Protein AF-A0A8S3K158-F1 (afdb_monomer)

Radius of gyration: 28.12 Å; Cα contacts (8 Å, |Δi|>4): 79; chains: 1; bounding box: 60×34×80 Å

Solvent-accessible surface area (backbone atoms only — not comparable to full-atom values): 10413 Å² total; per-residue (Å²): 132,74,81,77,61,77,67,75,80,90,80,80,52,90,87,82,49,66,67,68,60,56,52,56,50,55,73,70,47,77,77,75,89,56,55,74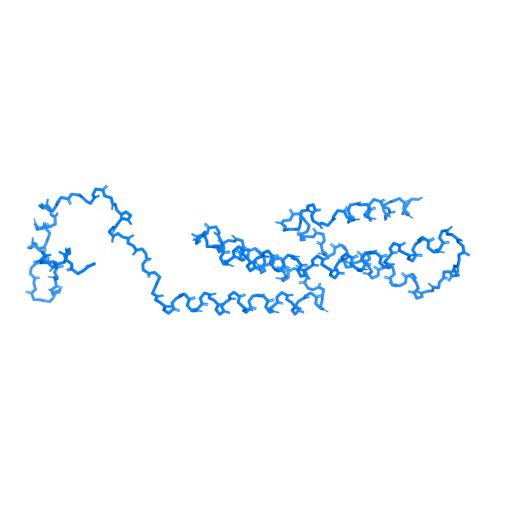,81,73,60,62,84,75,72,48,75,68,52,56,53,54,50,51,54,49,52,53,49,49,52,51,49,39,64,55,25,61,80,66,69,37,42,68,61,36,44,54,52,52,52,50,46,54,52,50,27,70,74,68,68,40,68,67,50,48,47,56,48,52,53,49,50,54,64,54,46,54,60,54,51,52,55,48,54,51,50,51,50,55,53,50,41,42,76,71,68,75,48,84,92,42,75,63,57,54,49,54,48,52,51,54,51,53,52,50,61,54,44,47,72,38,34,82,78,73,48,54,72,80,51,66,64,52,63,57,48,54,52,51,54,61,65,72,75,113

Sequence (174 aa):
MIDKTRDKTLTLDPLEDDPRVILRALDKAGAIKNPKEVFIYSVADGSNNTLKDQLEKDKTNIKSAIKRFDYLFIKYKLDQLKRLNQIFRDENIKRVYDDCIEYICEPLSKEYDGAVSIINNFSESKIILTDENIRNYKTCIDHAKLAEQLRETHLGEKVVHWTKFIQQLNNVSN

Organism: NCBI:txid392030

Secondary structure (DSSP, 8-state):
--TT--S------TTTS-HHHHHHHHHTSPP-S-HHHH------HHHHHHHHHHHHHHHHHHHHHHTTT-HHHHHHHHHHHHHHHHHH--HHHHHHHHHHHHHHHHHHHHHHHHHHHHHHHHHTT-S---HHHHHHHHHHHHHHHHHHHHIIIIIGGGGHHHHHHHHHHHHH--

Mean predicted aligned error: 14.29 Å

Structure (mmCIF, N/CA/C/O backbone):
data_AF-A0A8S3K158-F1
#
_entry.id   AF-A0A8S3K158-F1
#
loop_
_atom_site.group_PDB
_atom_site.id
_atom_site.type_symbol
_atom_site.label_atom_id
_atom_site.label_alt_id
_atom_site.label_comp_id
_atom_site.label_asym_id
_atom_site.label_entity_id
_atom_site.label_seq_id
_atom_site.pdbx_PDB_ins_code
_atom_site.Cartn_x
_atom_site.Cartn_y
_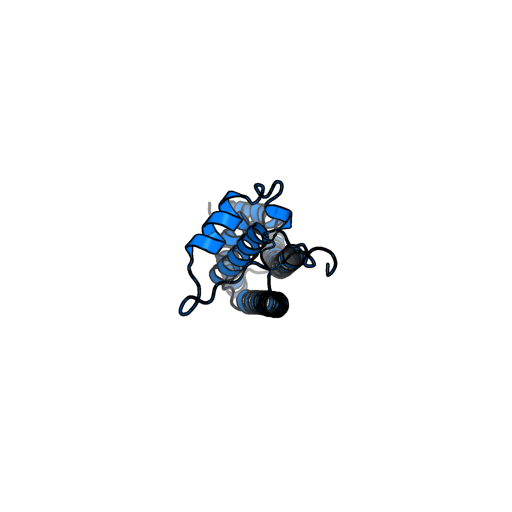atom_site.Cartn_z
_atom_site.occupancy
_atom_site.B_iso_or_equiv
_atom_site.auth_seq_id
_atom_site.auth_comp_id
_atom_site.auth_asym_id
_atom_site.auth_atom_id
_atom_site.pdbx_PDB_model_num
ATOM 1 N N . MET A 1 1 ? -17.282 10.416 33.968 1.00 39.97 1 MET A N 1
ATOM 2 C CA . MET A 1 1 ? -17.647 8.999 33.712 1.00 39.97 1 MET A CA 1
ATOM 3 C C . MET A 1 1 ? -17.939 8.196 34.984 1.00 39.97 1 MET A C 1
ATOM 5 O O . MET A 1 1 ? -18.516 7.129 34.857 1.00 39.97 1 MET A O 1
ATOM 9 N N . ILE A 1 2 ? -17.611 8.697 36.184 1.00 38.31 2 ILE A N 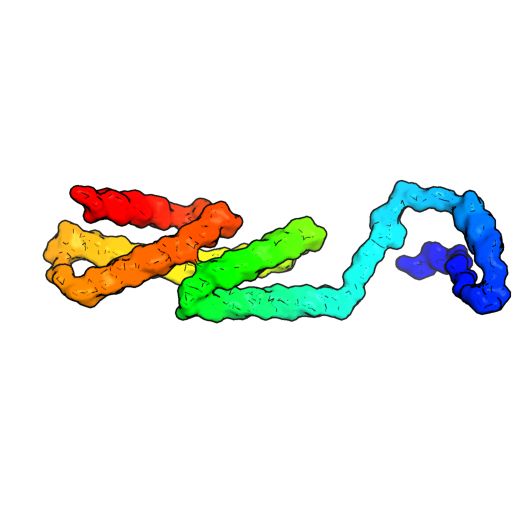1
ATOM 10 C CA . ILE A 1 2 ? -17.796 7.981 37.464 1.00 38.31 2 ILE A CA 1
ATOM 11 C C . ILE A 1 2 ? -19.211 8.171 38.058 1.00 38.31 2 ILE A C 1
ATOM 13 O O . ILE A 1 2 ? -19.676 7.338 38.825 1.00 38.31 2 ILE A O 1
ATOM 17 N N . ASP A 1 3 ? -19.950 9.210 37.658 1.00 41.22 3 ASP A N 1
ATOM 18 C CA . ASP A 1 3 ? -21.243 9.525 38.291 1.00 41.22 3 ASP A CA 1
ATOM 19 C C . ASP A 1 3 ? -22.434 8.682 37.801 1.00 41.22 3 ASP A C 1
ATOM 21 O O . ASP A 1 3 ? -23.484 8.688 38.439 1.00 41.22 3 ASP A O 1
ATOM 25 N N . LYS A 1 4 ? -22.291 7.928 36.697 1.00 49.44 4 LYS A N 1
ATOM 26 C CA . LYS A 1 4 ? -23.364 7.068 36.149 1.00 49.44 4 LYS A CA 1
ATOM 27 C C . LYS A 1 4 ? -23.367 5.634 36.698 1.00 49.44 4 LYS A C 1
ATOM 29 O O . LYS A 1 4 ? -24.320 4.908 36.451 1.00 49.44 4 LYS A O 1
ATOM 34 N N . THR A 1 5 ? -22.342 5.223 37.443 1.00 48.69 5 THR A N 1
ATOM 35 C CA . THR A 1 5 ? -22.221 3.876 38.040 1.00 48.69 5 THR A CA 1
ATOM 36 C C . THR A 1 5 ? -22.642 3.822 39.510 1.00 48.69 5 THR A C 1
ATOM 38 O O . THR A 1 5 ? -22.422 2.817 40.181 1.00 48.69 5 THR A O 1
ATOM 41 N N . ARG A 1 6 ? -23.268 4.887 40.035 1.00 44.47 6 ARG A N 1
ATOM 42 C CA . ARG A 1 6 ? -23.806 4.901 41.407 1.00 44.47 6 ARG A CA 1
ATOM 43 C C . ARG A 1 6 ? -25.002 3.967 41.607 1.00 44.47 6 ARG A C 1
ATOM 45 O O . ARG A 1 6 ? -25.250 3.569 42.743 1.00 44.47 6 ARG A O 1
ATOM 52 N N . ASP A 1 7 ? -25.677 3.562 40.533 1.00 54.53 7 ASP A N 1
ATOM 53 C CA . ASP A 1 7 ? -26.703 2.524 40.587 1.00 54.53 7 ASP A CA 1
ATOM 54 C C . ASP A 1 7 ? -26.085 1.149 40.308 1.00 54.53 7 ASP A C 1
ATOM 56 O O . ASP A 1 7 ? -25.741 0.815 39.178 1.00 54.53 7 ASP A O 1
ATOM 60 N N . LYS A 1 8 ? -25.915 0.391 41.398 1.00 58.97 8 LYS A N 1
ATOM 61 C CA . LYS A 1 8 ? -25.710 -1.066 41.505 1.00 58.97 8 LYS A CA 1
ATOM 62 C C . LYS A 1 8 ? -25.429 -1.790 40.179 1.00 58.97 8 LYS A C 1
ATOM 64 O O . LYS A 1 8 ? -26.354 -2.218 39.489 1.00 58.97 8 LYS A O 1
ATOM 69 N N . THR A 1 9 ? -24.152 -2.030 39.883 1.00 65.44 9 THR A N 1
ATOM 70 C CA . THR A 1 9 ? -23.745 -3.036 38.892 1.00 65.44 9 THR A CA 1
ATOM 71 C C . THR A 1 9 ? -24.390 -4.377 39.251 1.00 65.44 9 THR A C 1
ATOM 73 O O . THR A 1 9 ? -24.171 -4.892 40.346 1.00 65.44 9 THR A O 1
ATOM 76 N N . LEU A 1 10 ? -25.208 -4.932 38.354 1.00 70.19 10 LEU A N 1
ATOM 77 C CA . LEU A 1 10 ? -25.776 -6.270 38.516 1.00 70.19 10 LEU A CA 1
ATOM 78 C C . LEU A 1 10 ? -24.679 -7.298 38.218 1.00 70.19 10 LEU A C 1
ATOM 80 O O . LEU A 1 10 ? -24.282 -7.463 37.066 1.00 70.19 10 LEU A O 1
ATOM 84 N N . THR A 1 11 ? -24.176 -7.964 39.253 1.00 73.44 11 THR A N 1
ATOM 85 C CA . THR A 1 11 ? -23.183 -9.043 39.157 1.00 73.44 11 THR A CA 1
ATOM 86 C C . THR A 1 11 ? -23.798 -10.357 39.628 1.00 73.44 11 THR A C 1
ATOM 88 O O . THR A 1 11 ? -24.577 -10.338 40.577 1.00 73.44 11 THR A O 1
ATOM 91 N N . LEU A 1 12 ? -23.455 -11.467 38.964 1.00 78.75 12 LEU A N 1
ATOM 92 C CA . LEU A 1 12 ? -23.853 -12.830 39.334 1.00 78.75 12 LEU A CA 1
ATOM 93 C C . LEU A 1 12 ? -22.613 -13.625 39.734 1.00 78.75 12 LEU A C 1
ATOM 95 O O . LEU A 1 12 ? -21.678 -13.702 38.934 1.00 78.75 12 LEU A O 1
ATOM 99 N N . ASP A 1 13 ? -22.637 -14.268 40.893 1.00 80.38 13 ASP A N 1
ATOM 100 C CA . ASP A 1 13 ? -21.807 -15.434 41.166 1.00 80.38 13 ASP A CA 1
ATOM 101 C C . ASP A 1 13 ? -22.492 -16.689 40.591 1.00 80.38 13 ASP A C 1
ATOM 103 O O . ASP A 1 13 ? -23.555 -17.084 41.070 1.00 80.38 13 ASP A O 1
ATOM 107 N N . PRO A 1 14 ? -21.927 -17.344 39.563 1.00 76.06 14 PRO A N 1
ATOM 108 C CA . PRO A 1 14 ? -22.556 -18.506 38.939 1.00 76.06 14 PRO A CA 1
ATOM 109 C C . PRO A 1 14 ? -22.719 -19.720 39.865 1.00 76.06 14 PRO A C 1
ATOM 111 O O . PRO A 1 14 ? -23.459 -20.637 39.509 1.00 76.06 14 PRO A O 1
ATOM 114 N N . LEU A 1 15 ? -21.986 -19.770 40.982 1.00 81.38 15 LEU A N 1
ATOM 115 C CA . LEU A 1 15 ? -21.987 -20.897 41.916 1.00 81.38 15 LEU A CA 1
ATOM 116 C C . LEU A 1 15 ? -22.942 -20.676 43.090 1.00 81.38 15 LEU A C 1
ATOM 118 O O . LEU A 1 15 ? -23.582 -21.626 43.534 1.00 81.38 15 LEU A O 1
ATOM 122 N N . GLU A 1 16 ? -23.046 -19.436 43.564 1.00 84.19 16 GLU A N 1
ATOM 123 C CA . GLU A 1 16 ? -23.750 -19.100 44.807 1.00 84.19 16 GLU A CA 1
ATOM 124 C C . GLU A 1 16 ? -25.073 -18.349 44.577 1.00 84.19 16 GLU A C 1
ATOM 126 O O . GLU A 1 16 ? -25.989 -18.439 45.399 1.00 84.19 16 GLU A O 1
ATOM 131 N N . ASP A 1 17 ? -25.222 -17.635 43.455 1.00 83.12 17 ASP A N 1
ATOM 132 C CA . ASP A 1 17 ? -26.390 -16.787 43.216 1.00 83.12 17 ASP A CA 1
ATOM 133 C C . ASP A 1 17 ? -27.478 -17.477 42.381 1.00 83.12 17 ASP A C 1
ATOM 135 O O . ASP A 1 17 ? -27.226 -18.190 41.408 1.00 83.12 17 ASP A O 1
ATOM 139 N N . ASP A 1 18 ? -28.745 -17.183 42.698 1.00 84.31 18 ASP A N 1
ATOM 140 C CA . ASP A 1 18 ? -29.877 -17.580 41.859 1.00 84.31 18 ASP A CA 1
ATOM 141 C C . ASP A 1 18 ? -29.984 -16.650 40.629 1.00 84.31 18 ASP A C 1
ATOM 143 O O . ASP A 1 18 ? -30.367 -15.476 40.769 1.00 84.31 18 ASP A O 1
ATOM 147 N N . PRO A 1 19 ? -29.762 -17.153 39.398 1.00 84.12 19 PRO A N 1
ATOM 148 C CA . PRO A 1 19 ? -29.799 -16.340 38.182 1.00 84.12 19 PRO A CA 1
ATOM 149 C C . PRO A 1 19 ? -31.165 -15.683 37.944 1.00 84.12 19 PRO A C 1
ATOM 151 O O . PRO A 1 19 ? -31.261 -14.655 37.266 1.00 84.12 19 PRO A O 1
ATOM 154 N N . ARG A 1 20 ? -32.243 -16.221 38.530 1.00 84.69 20 ARG A N 1
ATOM 155 C CA . ARG A 1 20 ? -33.597 -15.664 38.399 1.00 84.69 20 ARG A CA 1
ATOM 156 C C . ARG A 1 20 ? -33.719 -14.276 39.019 1.00 84.69 20 ARG A C 1
ATOM 158 O O . ARG A 1 20 ? -34.607 -13.527 38.613 1.00 84.69 20 ARG A O 1
ATOM 165 N N . VAL A 1 21 ? -32.874 -13.923 39.987 1.00 81.94 21 VAL A N 1
ATOM 166 C CA . VAL A 1 21 ? -32.882 -12.592 40.614 1.00 81.94 21 VAL A CA 1
ATOM 167 C C . VAL A 1 21 ? -32.420 -11.535 39.614 1.00 81.94 21 VAL A C 1
ATOM 169 O O . VAL A 1 21 ? -33.095 -10.520 39.435 1.00 81.94 21 VAL A O 1
ATOM 172 N N . ILE A 1 22 ? -31.331 -11.807 38.894 1.00 81.88 22 ILE A N 1
ATOM 173 C CA . ILE A 1 22 ? -30.804 -10.900 37.870 1.00 81.88 22 ILE A CA 1
ATOM 174 C C . ILE A 1 22 ? -31.716 -10.860 36.652 1.00 81.88 22 ILE A C 1
ATOM 176 O O . ILE A 1 22 ? -31.990 -9.776 36.149 1.00 81.88 22 ILE A O 1
ATOM 180 N N . LEU A 1 23 ? -32.258 -12.000 36.215 1.00 82.38 23 LEU A N 1
ATOM 181 C CA . LEU A 1 23 ? -33.205 -12.026 35.097 1.00 82.38 23 LEU A CA 1
ATOM 182 C C . LEU A 1 23 ? -34.445 -11.167 35.381 1.00 82.38 23 LEU A C 1
ATOM 184 O O . LEU A 1 23 ? -34.860 -10.396 34.522 1.00 82.38 23 LEU A O 1
ATOM 188 N N . ARG A 1 24 ? -34.992 -11.212 36.605 1.00 83.56 24 ARG A N 1
ATOM 189 C CA . ARG A 1 24 ? -36.103 -10.330 37.011 1.00 83.56 24 ARG A CA 1
ATOM 190 C C . ARG A 1 24 ? -35.699 -8.860 37.109 1.00 83.56 24 ARG A C 1
ATOM 192 O O . ARG A 1 24 ? -36.546 -7.992 36.919 1.00 83.56 24 ARG A O 1
ATOM 199 N N . ALA A 1 25 ? -34.447 -8.566 37.457 1.00 81.12 25 ALA A N 1
ATOM 200 C CA . ALA A 1 25 ? -33.938 -7.197 37.478 1.00 81.12 25 ALA A CA 1
ATOM 201 C C . ALA A 1 25 ? -33.763 -6.645 36.054 1.00 81.12 25 ALA A C 1
ATOM 203 O O . ALA A 1 25 ? -34.131 -5.501 35.803 1.00 81.12 25 ALA A O 1
ATOM 204 N N . LEU A 1 26 ? -33.275 -7.470 35.123 1.00 78.81 26 LEU A N 1
ATOM 205 C CA . LEU A 1 26 ? -33.135 -7.140 33.704 1.00 78.81 26 LEU A CA 1
ATOM 206 C C . LEU A 1 26 ? -34.491 -6.960 33.014 1.00 78.81 26 LEU A C 1
ATOM 208 O O . LEU A 1 26 ? -34.647 -6.021 32.245 1.00 78.81 26 LEU A O 1
ATOM 212 N N . ASP A 1 27 ? -35.479 -7.795 33.335 1.00 81.69 27 ASP A N 1
ATOM 213 C CA . ASP A 1 27 ? -36.848 -7.682 32.806 1.00 81.69 27 ASP A CA 1
ATOM 214 C C . ASP A 1 27 ? -37.529 -6.364 33.220 1.00 81.69 27 ASP A C 1
ATOM 216 O O . ASP A 1 27 ? -38.329 -5.785 32.489 1.00 81.69 27 ASP A O 1
ATOM 220 N N . LYS A 1 28 ? -37.158 -5.835 34.393 1.00 80.62 28 LYS A N 1
ATOM 221 C CA . LYS A 1 28 ? -37.610 -4.525 34.886 1.00 80.62 28 LYS A CA 1
ATOM 222 C C . LYS A 1 28 ? -36.741 -3.363 34.412 1.00 80.62 28 LYS A C 1
ATOM 224 O O . LYS A 1 28 ? -37.123 -2.207 34.611 1.00 80.62 28 LYS A O 1
ATOM 229 N N . ALA A 1 29 ? -35.568 -3.636 33.845 1.00 78.56 29 ALA A N 1
ATOM 230 C CA . ALA A 1 29 ? -34.679 -2.597 33.362 1.00 78.56 29 ALA A CA 1
ATOM 231 C C . ALA A 1 29 ? -35.249 -1.999 32.071 1.00 78.56 29 ALA A C 1
ATOM 233 O O . ALA A 1 29 ? -35.686 -2.703 31.163 1.00 78.56 29 ALA A O 1
ATOM 234 N N . GLY A 1 30 ? -35.246 -0.669 31.980 1.00 78.19 30 GLY A N 1
ATOM 235 C CA . GLY A 1 30 ? -35.647 0.008 30.753 1.00 78.19 30 GLY A CA 1
ATOM 236 C C . GLY A 1 30 ? -34.715 -0.360 29.598 1.00 78.19 30 GLY A C 1
ATOM 237 O O . GLY A 1 30 ? -33.501 -0.466 29.781 1.00 78.19 30 GLY A O 1
ATOM 238 N N . ALA A 1 31 ? -35.276 -0.511 28.396 1.00 79.12 31 ALA A N 1
ATOM 239 C CA . ALA A 1 31 ? -34.480 -0.736 27.197 1.00 79.12 31 ALA A CA 1
ATOM 240 C C . ALA A 1 31 ? -33.430 0.372 27.028 1.00 79.12 31 ALA A C 1
ATOM 242 O O . ALA A 1 31 ? -33.714 1.563 27.210 1.00 79.12 31 ALA A O 1
ATOM 243 N N . ILE A 1 32 ? -32.215 -0.020 26.641 1.00 76.94 32 ILE A N 1
ATOM 244 C CA . ILE A 1 32 ? -31.154 0.930 26.317 1.00 76.94 32 ILE A CA 1
ATOM 245 C C . ILE A 1 32 ? -31.600 1.734 25.091 1.00 76.94 32 ILE A C 1
ATOM 247 O O . ILE A 1 32 ? -31.600 1.230 23.970 1.00 76.94 32 ILE A O 1
ATOM 251 N N . LYS A 1 33 ? -31.979 2.998 25.310 1.00 80.62 33 LYS A N 1
ATOM 252 C CA . LYS A 1 33 ? -32.502 3.882 24.256 1.00 80.62 33 LYS A CA 1
ATOM 253 C C . LYS A 1 33 ? -31.464 4.183 23.172 1.00 80.62 33 LYS A C 1
ATOM 255 O O . LYS A 1 33 ? -31.825 4.267 22.006 1.00 80.62 33 LYS A O 1
ATOM 260 N N . ASN A 1 34 ? -30.190 4.293 23.556 1.00 73.62 34 ASN A N 1
ATOM 261 C CA . ASN A 1 34 ? -29.063 4.513 22.648 1.00 73.62 34 ASN A CA 1
ATOM 262 C C . ASN A 1 34 ? -27.953 3.478 22.895 1.00 73.62 34 ASN A C 1
ATOM 264 O O . ASN A 1 34 ? -27.029 3.734 23.668 1.00 73.62 34 ASN A O 1
ATOM 268 N N . PRO A 1 35 ? -27.993 2.313 22.222 1.00 69.50 35 PRO A N 1
ATOM 269 C CA . PRO A 1 35 ? -26.997 1.254 22.404 1.00 69.50 35 PRO A CA 1
ATOM 270 C C . PRO A 1 35 ? -25.557 1.716 22.154 1.00 69.50 35 PRO A C 1
ATOM 272 O O . PRO A 1 35 ? -24.647 1.256 22.830 1.00 69.50 35 PRO A O 1
ATOM 275 N N . LYS A 1 36 ? -25.350 2.671 21.236 1.00 63.19 36 LYS A N 1
ATOM 276 C CA . LYS A 1 36 ? -24.023 3.214 20.892 1.00 63.19 36 LYS A CA 1
ATOM 277 C C . LYS A 1 36 ? -23.344 3.985 22.031 1.00 63.19 36 LYS A C 1
ATOM 279 O O . LYS A 1 36 ? -22.130 4.129 22.006 1.00 63.19 36 LYS A O 1
ATOM 284 N N . GLU A 1 37 ? -24.108 4.490 23.000 1.00 64.69 37 GLU A N 1
ATOM 285 C CA . GLU A 1 37 ? -23.564 5.201 24.168 1.00 64.69 37 GLU A CA 1
ATOM 286 C C . GLU A 1 37 ? -23.176 4.250 25.308 1.00 64.69 37 GLU A C 1
ATOM 288 O O . GLU A 1 37 ? -22.406 4.628 26.188 1.00 64.69 37 GLU A O 1
ATOM 293 N N . VAL A 1 38 ? -23.727 3.032 25.309 1.00 63.81 38 VAL A N 1
ATOM 294 C CA . VAL A 1 38 ? -23.550 2.044 26.385 1.00 63.81 38 VAL A CA 1
ATOM 295 C C . VAL A 1 38 ? -22.572 0.951 25.965 1.00 63.81 38 VAL A C 1
ATOM 297 O O . VAL A 1 38 ? -21.681 0.586 26.725 1.00 63.81 38 VAL A O 1
ATOM 300 N N . PHE A 1 39 ? -22.690 0.474 24.728 1.00 62.44 39 PHE A N 1
ATOM 301 C CA . PHE A 1 39 ? -21.758 -0.465 24.120 1.00 62.44 39 PHE A CA 1
ATOM 302 C C . PHE A 1 39 ? -20.694 0.309 23.352 1.00 62.44 39 PHE A C 1
ATOM 304 O O . PHE A 1 39 ? -20.720 0.414 22.125 1.00 62.44 39 PHE A O 1
ATOM 311 N N . ILE A 1 40 ? -19.752 0.875 24.097 1.00 57.44 40 ILE A N 1
ATOM 312 C CA . ILE A 1 40 ? -18.513 1.362 23.506 1.00 57.44 40 ILE A CA 1
ATOM 313 C C . ILE A 1 40 ? -17.665 0.116 23.259 1.00 57.44 40 ILE A C 1
ATOM 315 O O . ILE A 1 40 ? -17.300 -0.573 24.210 1.00 57.44 40 ILE A O 1
ATOM 319 N N . TYR A 1 41 ? -17.373 -0.202 21.994 1.00 58.97 41 TYR A N 1
ATOM 320 C CA . TYR A 1 41 ? -16.305 -1.149 21.672 1.00 58.97 41 TYR A CA 1
ATOM 321 C C . TYR A 1 41 ? -15.021 -0.578 22.273 1.00 58.97 41 TYR A C 1
ATOM 323 O O . TYR A 1 41 ? -14.415 0.332 21.710 1.00 58.97 41 TYR A O 1
ATOM 331 N N . SER A 1 42 ? -14.649 -1.047 23.460 1.00 50.84 42 SER A N 1
ATOM 332 C CA . SER A 1 42 ? -13.426 -0.624 24.117 1.00 50.84 42 SER A CA 1
ATOM 333 C C . SER A 1 42 ? -12.262 -1.244 23.356 1.00 50.84 42 SER A C 1
ATOM 335 O O . SER A 1 42 ? -11.856 -2.376 23.617 1.00 50.84 42 SER A O 1
ATOM 337 N N . VAL A 1 43 ? -11.737 -0.509 22.382 1.00 56.34 43 VAL A N 1
ATOM 338 C CA . VAL A 1 43 ? -10.363 -0.700 21.930 1.00 56.34 43 VAL A CA 1
ATOM 339 C C . VAL A 1 43 ? -9.517 -0.343 23.150 1.00 56.34 43 VAL A C 1
ATOM 341 O O . VAL A 1 43 ? -9.414 0.828 23.502 1.00 56.34 43 VAL A O 1
ATOM 344 N N . ALA A 1 44 ? -9.037 -1.349 23.885 1.00 60.03 44 ALA A N 1
ATOM 345 C CA . ALA A 1 44 ? -8.195 -1.116 25.055 1.00 60.03 44 ALA A CA 1
ATOM 346 C C . ALA A 1 44 ? -6.982 -0.264 24.640 1.00 60.03 44 ALA A C 1
ATOM 348 O O . ALA A 1 44 ? -6.528 -0.366 23.502 1.00 60.03 44 ALA A O 1
ATOM 349 N N . ASP A 1 45 ? -6.414 0.546 25.535 1.00 57.09 45 ASP A N 1
ATOM 350 C CA . ASP A 1 45 ? -5.287 1.426 25.175 1.00 57.09 45 ASP A CA 1
ATOM 351 C C . ASP A 1 45 ? -4.099 0.659 24.559 1.00 57.09 45 ASP A C 1
ATOM 353 O O . ASP A 1 45 ? -3.434 1.151 23.645 1.00 57.09 45 ASP A O 1
ATOM 357 N N . GLY A 1 46 ? -3.887 -0.598 24.974 1.00 60.94 46 GLY A N 1
ATOM 358 C CA . GLY A 1 46 ? -2.914 -1.499 24.347 1.00 60.94 46 GLY A CA 1
ATOM 359 C C . GLY A 1 46 ? -3.196 -1.772 22.864 1.00 60.94 46 GLY A C 1
ATOM 360 O O . GLY A 1 46 ? -2.271 -1.828 22.058 1.00 60.94 46 GLY A O 1
ATOM 361 N N . SER A 1 47 ? -4.467 -1.856 22.473 1.00 69.44 47 SER A N 1
ATOM 362 C CA . SER A 1 47 ? -4.902 -2.081 21.094 1.00 69.44 47 SER A CA 1
ATOM 363 C C . SER A 1 47 ? -4.612 -0.886 20.176 1.00 69.44 47 SER A C 1
ATOM 365 O O . SER A 1 47 ? -4.302 -1.094 19.004 1.00 69.44 47 SER A O 1
ATOM 367 N N . ASN A 1 48 ? -4.623 0.349 20.694 1.00 76.19 48 ASN A N 1
ATOM 368 C CA . ASN A 1 48 ? -4.219 1.533 19.925 1.00 76.19 48 ASN A CA 1
ATOM 369 C C . ASN A 1 48 ? -2.713 1.546 19.632 1.00 76.19 48 ASN A C 1
ATOM 371 O O . ASN A 1 48 ? -2.303 1.916 18.530 1.00 76.19 48 ASN A O 1
ATOM 375 N N . ASN A 1 49 ? -1.885 1.121 20.590 1.00 81.69 49 ASN A N 1
ATOM 376 C CA . ASN A 1 49 ? -0.444 0.990 20.367 1.00 81.69 49 ASN A CA 1
ATOM 377 C C . ASN A 1 49 ? -0.140 -0.131 19.367 1.00 81.69 49 ASN A C 1
ATOM 379 O O . ASN A 1 49 ? 0.587 0.097 18.407 1.00 81.69 49 ASN A O 1
ATOM 383 N N . THR A 1 50 ? -0.791 -1.290 19.503 1.00 85.38 50 THR A N 1
ATOM 384 C CA . THR A 1 50 ? -0.659 -2.386 18.529 1.00 85.38 50 THR A CA 1
ATOM 385 C C . THR A 1 50 ? -1.072 -1.963 17.119 1.00 85.38 50 THR A C 1
ATOM 387 O O . THR A 1 50 ? -0.408 -2.326 16.149 1.00 85.38 50 THR A O 1
ATOM 390 N N . LEU A 1 51 ? -2.142 -1.171 16.986 1.00 86.56 51 LEU A N 1
ATOM 391 C CA . LEU A 1 51 ? -2.562 -0.624 15.699 1.00 86.56 51 LEU A CA 1
ATOM 392 C C . LEU A 1 51 ? -1.473 0.273 15.096 1.00 86.56 51 LEU A C 1
ATOM 394 O O . LEU A 1 51 ? -1.122 0.095 13.934 1.00 86.56 51 LEU A O 1
ATOM 398 N N . LYS A 1 52 ? -0.905 1.198 15.877 1.00 88.38 52 LYS A N 1
ATOM 399 C CA . LYS A 1 52 ? 0.190 2.068 15.417 1.00 88.38 52 LYS A CA 1
ATOM 400 C C . LYS A 1 52 ? 1.415 1.267 14.978 1.00 88.38 52 LYS A C 1
ATOM 402 O O . LYS A 1 52 ? 1.927 1.508 13.888 1.00 88.38 52 LYS A O 1
ATOM 407 N N . ASP A 1 53 ? 1.833 0.285 15.772 1.00 90.44 53 ASP A N 1
ATOM 408 C CA . ASP A 1 53 ? 2.977 -0.572 15.448 1.00 90.44 53 ASP A CA 1
ATOM 409 C C . ASP A 1 53 ? 2.745 -1.345 14.144 1.00 90.44 53 ASP A C 1
ATOM 411 O O . ASP A 1 53 ? 3.638 -1.463 13.300 1.00 90.44 53 ASP A O 1
ATOM 415 N N . GLN A 1 54 ? 1.521 -1.837 13.943 1.00 90.88 54 GLN A N 1
ATOM 416 C CA . GLN A 1 54 ? 1.145 -2.536 12.721 1.00 90.88 54 GLN A CA 1
ATOM 417 C C . GLN A 1 54 ? 1.140 -1.601 11.501 1.00 90.88 54 GLN A C 1
ATOM 419 O O . GLN A 1 54 ? 1.644 -1.992 10.448 1.00 90.88 54 GLN A O 1
ATOM 424 N N . LEU A 1 55 ? 0.649 -0.363 11.640 1.00 93.88 55 LEU A N 1
ATOM 425 C CA . LEU A 1 55 ? 0.689 0.645 10.573 1.00 93.88 55 LEU A CA 1
ATOM 426 C C . LEU A 1 55 ? 2.131 0.978 10.156 1.00 93.88 55 LEU A C 1
ATOM 428 O O . LEU A 1 55 ? 2.435 0.995 8.962 1.00 93.88 55 LEU A O 1
ATOM 432 N N . GLU A 1 56 ? 3.040 1.176 11.114 1.00 93.81 56 GLU A N 1
ATOM 433 C CA . GLU A 1 56 ? 4.457 1.444 10.823 1.00 93.81 56 GLU A CA 1
ATOM 434 C C . GLU A 1 56 ? 5.162 0.241 10.187 1.00 93.81 56 GLU A C 1
ATOM 436 O O . GLU A 1 56 ? 5.968 0.377 9.254 1.00 93.81 56 GLU A O 1
ATOM 441 N N . LYS A 1 57 ? 4.817 -0.970 10.636 1.00 94.44 57 LYS A N 1
ATOM 442 C CA . LYS A 1 57 ? 5.302 -2.209 10.028 1.00 94.44 57 LYS A CA 1
ATOM 443 C C . LYS A 1 57 ? 4.834 -2.335 8.581 1.00 94.44 57 LYS A C 1
ATOM 445 O O . LYS A 1 57 ? 5.632 -2.685 7.712 1.00 94.44 57 LYS A O 1
ATOM 450 N N . ASP A 1 58 ? 3.571 -2.034 8.297 1.00 93.75 58 ASP A N 1
ATOM 451 C CA . ASP A 1 58 ? 3.032 -2.090 6.938 1.00 93.75 58 ASP A CA 1
ATOM 452 C C . ASP A 1 58 ? 3.652 -1.026 6.029 1.00 93.75 58 ASP A C 1
ATOM 454 O O . ASP A 1 58 ? 4.060 -1.353 4.911 1.00 93.75 58 ASP A O 1
ATOM 458 N N . LYS A 1 59 ? 3.864 0.194 6.537 1.00 94.75 59 LYS A N 1
ATOM 459 C CA . LYS A 1 59 ? 4.618 1.248 5.841 1.00 94.75 59 LYS A CA 1
ATOM 460 C C . LYS A 1 59 ? 6.027 0.774 5.479 1.00 94.75 59 LYS A C 1
ATOM 462 O O . LYS A 1 59 ? 6.451 0.883 4.329 1.00 94.75 59 LYS A O 1
ATOM 467 N N . THR A 1 60 ? 6.748 0.190 6.433 1.00 94.88 60 THR A N 1
ATOM 468 C CA . THR A 1 60 ? 8.109 -0.334 6.217 1.00 94.88 60 THR A CA 1
ATOM 469 C C . THR A 1 60 ? 8.130 -1.478 5.202 1.00 94.88 60 THR A C 1
ATOM 471 O O . THR A 1 60 ? 8.988 -1.516 4.316 1.00 94.88 60 THR A O 1
ATOM 474 N N . ASN A 1 61 ? 7.159 -2.387 5.282 1.00 94.94 61 ASN A N 1
ATOM 475 C CA . ASN A 1 61 ? 7.011 -3.499 4.350 1.00 94.94 61 ASN A CA 1
ATOM 476 C C . ASN A 1 61 ? 6.790 -3.015 2.914 1.00 94.94 61 ASN A C 1
ATOM 478 O O . ASN A 1 61 ? 7.470 -3.496 2.008 1.00 94.94 61 ASN A O 1
ATOM 482 N N . ILE A 1 62 ? 5.908 -2.031 2.712 1.00 94.56 62 ILE A N 1
ATOM 483 C CA . ILE A 1 62 ? 5.661 -1.414 1.401 1.00 94.56 62 ILE A CA 1
ATOM 484 C C . ILE A 1 62 ? 6.942 -0.764 0.862 1.00 94.56 62 ILE A C 1
ATOM 486 O O . ILE A 1 62 ? 7.350 -1.044 -0.266 1.00 94.56 62 ILE A O 1
ATOM 490 N N . LYS A 1 63 ? 7.640 0.030 1.685 1.00 92.75 63 LYS A N 1
ATOM 491 C CA . LYS A 1 63 ? 8.913 0.673 1.303 1.00 92.75 63 LYS A CA 1
ATOM 492 C C . LYS A 1 63 ? 10.017 -0.325 0.946 1.00 92.75 63 LYS A C 1
ATOM 494 O O . LYS A 1 63 ? 10.900 -0.029 0.146 1.00 92.75 63 LYS A O 1
ATOM 499 N N . SER A 1 64 ? 10.012 -1.498 1.565 1.00 93.81 64 SER A N 1
ATOM 500 C CA . SER A 1 64 ? 10.959 -2.568 1.259 1.00 93.81 64 SER A CA 1
ATOM 501 C C . SER A 1 64 ? 10.582 -3.296 -0.036 1.00 93.81 64 SER A C 1
ATOM 503 O O . SER A 1 64 ? 11.446 -3.611 -0.850 1.00 93.81 64 SER A O 1
ATOM 505 N N . ALA A 1 65 ? 9.288 -3.531 -0.247 1.00 92.94 65 ALA A N 1
ATOM 506 C CA . ALA A 1 65 ? 8.756 -4.233 -1.407 1.00 92.94 65 ALA A CA 1
ATOM 507 C C . ALA A 1 65 ? 8.912 -3.447 -2.713 1.00 92.94 65 ALA A C 1
ATOM 509 O O . ALA A 1 65 ? 9.225 -4.053 -3.736 1.00 92.94 65 ALA A O 1
ATOM 510 N N . ILE A 1 66 ? 8.803 -2.112 -2.675 1.00 89.44 66 ILE A N 1
ATOM 511 C CA . ILE A 1 66 ? 8.990 -1.284 -3.878 1.00 89.44 66 ILE A CA 1
ATOM 512 C C . ILE A 1 66 ? 10.405 -1.423 -4.445 1.00 89.44 66 ILE A C 1
ATOM 514 O O . ILE A 1 66 ? 10.574 -1.527 -5.651 1.00 89.44 66 ILE A O 1
ATOM 518 N N . LYS A 1 67 ? 11.420 -1.557 -3.580 1.00 88.00 67 LYS A N 1
ATOM 519 C CA . LYS A 1 67 ? 12.818 -1.770 -3.993 1.00 88.00 67 LYS A CA 1
ATOM 520 C C . LYS A 1 67 ? 13.053 -3.122 -4.670 1.00 88.00 67 LYS A C 1
ATOM 522 O O . LYS A 1 67 ? 14.077 -3.304 -5.315 1.00 88.00 67 LYS A O 1
ATOM 527 N N . ARG A 1 68 ? 12.144 -4.079 -4.469 1.00 90.00 68 ARG A N 1
ATOM 528 C CA . ARG A 1 68 ? 12.180 -5.414 -5.079 1.00 90.00 68 ARG A CA 1
ATOM 529 C C . ARG A 1 68 ? 11.172 -5.569 -6.217 1.00 90.00 68 ARG A C 1
ATOM 531 O O . ARG A 1 68 ? 11.019 -6.682 -6.703 1.00 90.00 68 ARG A O 1
ATOM 538 N N . PHE A 1 69 ? 10.464 -4.499 -6.591 1.00 86.75 69 PHE A N 1
ATOM 539 C CA . PHE A 1 69 ? 9.392 -4.536 -7.591 1.00 86.75 69 PHE A CA 1
ATOM 540 C C . PHE A 1 69 ? 8.275 -5.545 -7.248 1.00 86.75 69 PHE A C 1
ATOM 542 O O . PHE A 1 69 ? 7.590 -6.076 -8.120 1.00 86.75 69 PHE A O 1
ATOM 549 N N . ASP A 1 70 ? 8.066 -5.812 -5.953 1.00 91.00 70 ASP A N 1
ATOM 550 C CA . ASP A 1 70 ? 7.063 -6.762 -5.460 1.00 91.00 70 ASP A CA 1
ATOM 551 C C . ASP A 1 70 ? 5.695 -6.075 -5.317 1.00 91.00 70 ASP A C 1
ATOM 553 O O . ASP A 1 70 ? 5.176 -5.820 -4.224 1.00 91.00 70 ASP A O 1
ATOM 557 N N . TYR A 1 71 ? 5.130 -5.703 -6.466 1.00 88.56 71 TYR A N 1
ATOM 558 C CA . TYR A 1 71 ? 3.888 -4.936 -6.549 1.00 88.56 71 TYR A CA 1
ATOM 559 C C . TYR A 1 71 ? 2.659 -5.723 -6.084 1.00 88.56 71 TYR A C 1
ATOM 561 O O . TYR A 1 71 ? 1.701 -5.124 -5.594 1.00 88.56 71 TYR A O 1
ATOM 569 N N . LEU A 1 72 ? 2.704 -7.057 -6.147 1.00 89.81 72 LEU A N 1
ATOM 570 C CA . LEU A 1 72 ? 1.645 -7.913 -5.616 1.00 89.81 72 LEU A CA 1
ATOM 571 C C . LEU A 1 72 ? 1.578 -7.820 -4.087 1.00 89.81 72 LEU A C 1
ATOM 573 O O . LEU A 1 72 ? 0.495 -7.647 -3.520 1.00 89.81 72 LEU A O 1
ATOM 577 N N . PHE A 1 73 ? 2.726 -7.876 -3.406 1.00 92.88 73 PHE A N 1
ATOM 578 C CA . PHE A 1 73 ? 2.770 -7.705 -1.958 1.00 92.88 73 PHE A CA 1
ATOM 579 C C . PHE A 1 73 ? 2.416 -6.274 -1.534 1.00 92.88 73 PHE A C 1
ATOM 581 O O . PHE A 1 73 ? 1.692 -6.087 -0.552 1.00 92.88 73 PHE A O 1
ATOM 588 N N . ILE A 1 74 ? 2.847 -5.262 -2.297 1.00 93.62 74 ILE A N 1
ATOM 589 C CA . ILE A 1 74 ? 2.420 -3.870 -2.081 1.00 93.62 74 ILE A CA 1
ATOM 590 C C . ILE A 1 74 ? 0.896 -3.762 -2.161 1.00 93.62 74 ILE A C 1
ATOM 592 O O . ILE A 1 74 ? 0.278 -3.210 -1.251 1.00 93.62 74 ILE A O 1
ATOM 596 N N . LYS A 1 75 ? 0.282 -4.330 -3.206 1.00 92.25 75 LYS A N 1
ATOM 597 C CA . LYS A 1 75 ? -1.173 -4.323 -3.389 1.00 92.25 75 LYS A CA 1
ATOM 598 C C . LYS A 1 75 ? -1.873 -4.951 -2.193 1.00 92.25 75 LYS A C 1
ATOM 600 O O . LYS A 1 75 ? -2.778 -4.351 -1.622 1.00 92.25 75 LYS A O 1
ATOM 605 N N . TYR A 1 76 ? -1.410 -6.125 -1.771 1.00 93.75 76 TYR A N 1
ATOM 606 C CA . TYR A 1 76 ? -1.944 -6.806 -0.598 1.00 93.75 76 TYR A CA 1
ATOM 607 C C . TYR A 1 76 ? -1.915 -5.913 0.652 1.00 93.75 76 TYR A C 1
ATOM 609 O O . TYR A 1 76 ? -2.908 -5.828 1.375 1.00 93.75 76 TYR A O 1
ATOM 617 N N . LYS A 1 77 ? -0.811 -5.197 0.892 1.00 94.94 77 LYS A N 1
ATOM 618 C CA . LYS A 1 77 ? -0.680 -4.284 2.036 1.00 94.94 77 LYS A CA 1
ATOM 619 C C . LYS A 1 77 ? -1.558 -3.039 1.930 1.00 94.94 77 LYS A C 1
ATOM 621 O O . LYS A 1 77 ? -2.183 -2.658 2.919 1.00 94.94 77 LYS A O 1
ATOM 626 N N . LEU A 1 78 ? -1.680 -2.444 0.749 1.00 94.81 78 LEU A N 1
ATOM 627 C CA . LEU A 1 78 ? -2.593 -1.321 0.526 1.00 94.81 78 LEU A CA 1
ATOM 628 C C . LEU A 1 78 ? -4.064 -1.738 0.679 1.00 94.81 78 LEU A C 1
ATOM 630 O O . LEU A 1 78 ? -4.850 -0.996 1.267 1.00 94.81 78 LEU A O 1
ATOM 634 N N . ASP A 1 79 ? -4.433 -2.935 0.219 1.00 94.06 79 ASP A N 1
ATOM 635 C CA . ASP A 1 79 ? -5.762 -3.515 0.430 1.00 94.06 79 ASP A CA 1
ATOM 636 C C . ASP A 1 79 ? -6.051 -3.722 1.927 1.00 94.06 79 ASP A C 1
ATOM 638 O O . ASP A 1 79 ? -7.156 -3.420 2.388 1.00 94.06 79 ASP A O 1
ATOM 642 N N . GLN A 1 80 ? -5.062 -4.176 2.709 1.00 93.25 80 GLN A N 1
ATOM 643 C CA . GLN A 1 80 ? -5.182 -4.275 4.169 1.00 93.25 80 GLN A CA 1
ATOM 644 C C . GLN A 1 80 ? -5.436 -2.908 4.812 1.00 93.25 80 GLN A C 1
ATOM 646 O O . GLN A 1 80 ? -6.404 -2.768 5.559 1.00 93.25 80 GLN A O 1
ATOM 651 N N . LEU A 1 81 ? -4.631 -1.892 4.487 1.00 94.06 81 LEU A N 1
ATOM 652 C CA . LEU A 1 81 ? -4.796 -0.532 5.017 1.00 94.06 81 LEU A CA 1
ATOM 653 C C . LEU A 1 81 ? -6.159 0.072 4.642 1.00 94.06 81 LEU A C 1
ATOM 655 O O . LEU A 1 81 ? -6.832 0.667 5.485 1.00 94.06 81 LEU A O 1
ATOM 659 N N . LYS A 1 82 ? -6.614 -0.136 3.401 1.00 92.50 82 LYS A N 1
ATOM 660 C CA . LYS A 1 82 ? -7.924 0.3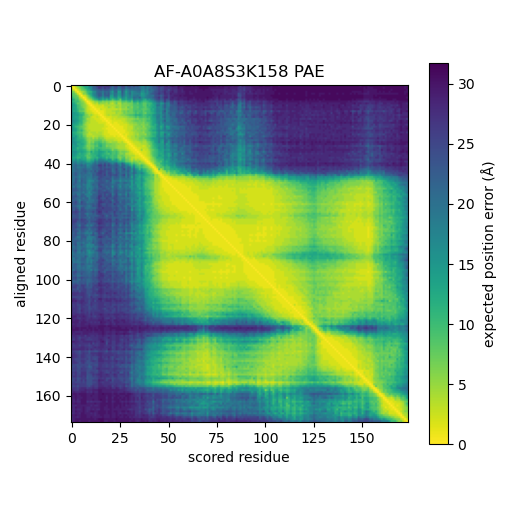27 2.921 1.00 92.50 82 LYS A CA 1
ATOM 661 C C . LYS A 1 82 ? -9.072 -0.330 3.689 1.00 92.50 82 LYS A C 1
ATOM 663 O O . LYS A 1 82 ? -9.980 0.372 4.133 1.00 92.50 82 LYS A O 1
ATOM 668 N N . ARG A 1 83 ? -9.023 -1.653 3.891 1.00 91.81 83 ARG A N 1
ATOM 669 C CA . ARG A 1 83 ? -10.015 -2.392 4.697 1.00 91.81 83 ARG A CA 1
ATOM 670 C C . ARG A 1 83 ? -10.010 -1.933 6.151 1.00 91.81 83 ARG A C 1
ATOM 672 O O . ARG A 1 83 ? -11.070 -1.725 6.731 1.00 91.81 83 ARG A O 1
ATOM 679 N N . LEU A 1 84 ? -8.828 -1.727 6.726 1.00 90.19 84 LEU A N 1
ATOM 680 C CA . LEU A 1 84 ? -8.681 -1.260 8.100 1.00 90.19 84 LEU A CA 1
ATOM 681 C C . LEU A 1 84 ? -9.311 0.127 8.279 1.00 90.19 84 LEU A C 1
ATOM 683 O O . LEU A 1 84 ? -10.088 0.342 9.207 1.00 90.19 84 LEU A O 1
ATOM 687 N N . ASN A 1 85 ? -9.075 1.038 7.332 1.00 90.31 85 ASN A N 1
ATOM 688 C CA . ASN A 1 85 ? -9.690 2.361 7.343 1.00 90.31 85 ASN A CA 1
ATOM 689 C C . ASN A 1 85 ? -11.222 2.308 7.181 1.00 90.31 85 ASN A C 1
ATOM 691 O O . ASN A 1 85 ? -11.932 3.116 7.767 1.00 90.31 85 ASN A O 1
ATOM 695 N N . GLN A 1 86 ? -11.765 1.349 6.426 1.00 89.12 86 GLN A N 1
ATOM 696 C CA . GLN A 1 86 ? -13.222 1.177 6.308 1.00 89.12 86 GLN A CA 1
ATOM 697 C C . GLN A 1 86 ? -13.878 0.759 7.633 1.00 89.12 86 GLN A C 1
ATOM 699 O O . GLN A 1 86 ? -15.001 1.187 7.913 1.00 89.12 86 GLN A O 1
ATOM 704 N N . ILE A 1 87 ? -13.181 -0.053 8.435 1.00 86.75 87 ILE A N 1
ATOM 705 C CA . ILE A 1 87 ? -13.658 -0.550 9.733 1.00 86.75 87 ILE A CA 1
ATOM 706 C C . ILE A 1 87 ? -13.551 0.544 10.800 1.00 86.75 87 ILE A C 1
ATOM 708 O O . ILE A 1 87 ? -14.540 0.852 11.461 1.00 86.75 87 ILE A O 1
ATOM 712 N N . PHE A 1 88 ? -12.365 1.137 10.954 1.00 84.00 88 PHE A N 1
ATOM 713 C CA . PHE A 1 88 ? -12.074 2.067 12.049 1.00 84.00 88 PHE A CA 1
ATOM 714 C C . PHE A 1 88 ? -12.402 3.528 11.722 1.00 84.00 88 PHE A C 1
ATOM 716 O O . PHE A 1 88 ? -12.673 4.300 12.636 1.00 84.00 88 PHE A O 1
ATOM 723 N N . ARG A 1 89 ? -12.420 3.905 10.434 1.00 85.69 89 ARG A N 1
ATOM 724 C CA . ARG A 1 89 ? -12.637 5.283 9.949 1.00 85.69 89 ARG A CA 1
ATOM 725 C C . ARG A 1 89 ? -11.716 6.302 10.627 1.00 85.69 89 ARG A C 1
ATOM 727 O O . ARG A 1 89 ? -12.140 7.401 10.975 1.00 85.69 89 ARG A O 1
ATOM 734 N N . ASP A 1 90 ? -10.462 5.909 10.816 1.00 85.81 90 ASP A N 1
ATOM 735 C CA . ASP A 1 90 ? -9.450 6.672 11.538 1.00 85.81 90 ASP A CA 1
ATOM 736 C C . ASP A 1 90 ? -8.577 7.477 10.557 1.00 85.81 90 ASP A C 1
ATOM 738 O O . ASP A 1 90 ? -8.009 6.939 9.599 1.00 85.81 90 ASP A O 1
ATOM 742 N N . GLU A 1 91 ? -8.450 8.784 10.800 1.00 89.00 91 GLU A N 1
ATOM 743 C CA . GLU A 1 91 ? -7.664 9.690 9.956 1.00 89.00 91 GLU A CA 1
ATOM 744 C C . GLU A 1 91 ? -6.175 9.335 9.894 1.00 89.00 91 GLU A C 1
ATOM 746 O O . GLU A 1 91 ? -5.530 9.582 8.874 1.00 89.00 91 GLU A O 1
ATOM 751 N N . ASN A 1 92 ? -5.613 8.747 10.949 1.00 89.12 92 ASN A N 1
ATOM 752 C CA . ASN A 1 92 ? -4.227 8.302 10.975 1.00 89.12 92 ASN A CA 1
ATOM 753 C C . ASN A 1 92 ? -4.007 7.125 10.017 1.00 89.12 92 ASN A C 1
ATOM 755 O O . ASN A 1 92 ? -3.028 7.117 9.276 1.00 89.12 92 ASN A O 1
ATOM 759 N N . ILE A 1 93 ? -4.940 6.167 9.963 1.00 91.38 93 ILE A N 1
ATOM 760 C CA . ILE A 1 93 ? -4.864 5.051 9.004 1.00 91.38 93 ILE A CA 1
ATOM 761 C C . ILE A 1 93 ? -4.936 5.592 7.576 1.00 91.38 93 ILE A C 1
ATOM 763 O O . ILE A 1 93 ? -4.148 5.191 6.718 1.00 91.38 93 ILE A O 1
ATOM 767 N N . LYS A 1 94 ? -5.855 6.533 7.325 1.00 92.69 94 LYS A N 1
ATOM 768 C CA . LYS A 1 94 ? -5.968 7.200 6.025 1.00 92.69 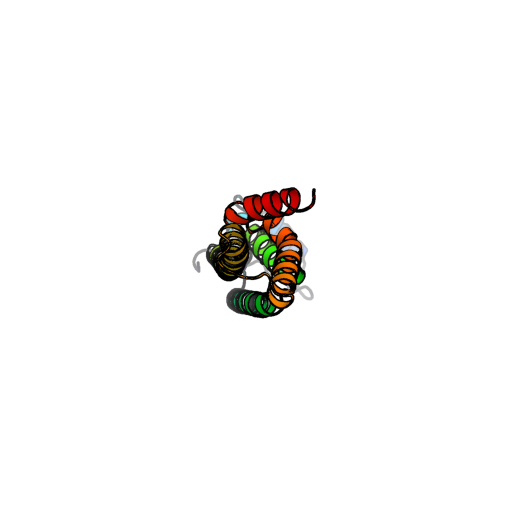94 LYS A CA 1
ATOM 769 C C . LYS A 1 94 ? -4.666 7.914 5.647 1.00 92.69 94 LYS A C 1
ATOM 771 O O . LYS A 1 94 ? -4.191 7.742 4.532 1.00 92.69 94 LYS A O 1
ATOM 776 N N . ARG A 1 95 ? -4.061 8.654 6.578 1.00 93.56 95 ARG A N 1
ATOM 777 C CA . ARG A 1 95 ? -2.788 9.350 6.355 1.00 93.56 95 ARG A CA 1
ATOM 778 C C . ARG A 1 95 ? -1.657 8.380 6.026 1.00 93.56 95 ARG A C 1
ATOM 780 O O . ARG A 1 95 ? -0.946 8.595 5.059 1.00 93.56 95 ARG A O 1
ATOM 787 N N . VAL A 1 96 ? -1.528 7.283 6.775 1.00 93.94 96 VAL A N 1
ATOM 788 C CA . VAL A 1 96 ? -0.521 6.245 6.494 1.00 93.94 96 VAL A CA 1
ATOM 789 C C . VAL A 1 96 ? -0.736 5.624 5.114 1.00 93.94 96 VAL A C 1
ATOM 791 O O . VAL A 1 96 ? 0.234 5.382 4.396 1.00 93.94 96 VAL A O 1
ATOM 794 N N . TYR A 1 97 ? -1.989 5.380 4.725 1.00 94.00 97 TYR A N 1
ATOM 795 C CA . TYR A 1 97 ? -2.316 4.926 3.376 1.00 94.00 97 TYR A CA 1
ATOM 796 C C . TYR A 1 97 ? -1.867 5.946 2.320 1.00 94.00 97 TYR A C 1
ATOM 798 O O . TYR A 1 97 ? -1.149 5.573 1.395 1.00 94.00 97 TYR A O 1
ATOM 806 N N . ASP A 1 98 ? -2.230 7.220 2.478 1.00 91.31 98 ASP A N 1
ATOM 807 C CA . ASP A 1 98 ? -1.886 8.287 1.533 1.00 91.31 98 ASP A CA 1
ATOM 808 C C . ASP A 1 98 ? -0.359 8.482 1.412 1.00 91.31 98 ASP A C 1
ATOM 810 O O . ASP A 1 98 ? 0.152 8.537 0.292 1.00 91.31 98 ASP A O 1
ATOM 814 N N . ASP A 1 99 ? 0.377 8.456 2.530 1.00 91.75 99 ASP A N 1
ATOM 815 C CA . ASP A 1 99 ? 1.849 8.478 2.569 1.00 91.75 99 ASP A CA 1
ATOM 816 C C . ASP A 1 99 ? 2.461 7.325 1.756 1.00 91.75 99 ASP A C 1
ATOM 818 O O . ASP A 1 99 ? 3.474 7.485 1.071 1.00 91.75 99 ASP A O 1
ATOM 822 N N . CYS A 1 100 ? 1.881 6.124 1.863 1.00 92.94 100 CYS A N 1
ATOM 823 C CA . CYS A 1 100 ? 2.363 4.964 1.118 1.00 92.94 100 CYS A CA 1
ATOM 824 C C . CYS A 1 100 ? 2.127 5.139 -0.382 1.00 92.94 100 CYS A C 1
ATOM 826 O O . CYS A 1 100 ? 3.007 4.804 -1.171 1.00 92.94 100 CYS A O 1
ATOM 828 N N . ILE A 1 101 ? 0.968 5.676 -0.776 1.00 91.00 101 ILE A N 1
ATOM 829 C CA . ILE A 1 101 ? 0.661 5.964 -2.180 1.00 91.00 101 ILE A CA 1
ATOM 830 C C . ILE A 1 101 ? 1.656 6.974 -2.747 1.00 91.00 101 ILE A C 1
ATOM 832 O O . ILE A 1 101 ? 2.210 6.738 -3.816 1.00 91.00 101 ILE A O 1
ATOM 836 N N . GLU A 1 102 ? 1.930 8.061 -2.027 1.00 88.44 102 GLU A N 1
ATOM 837 C CA . GLU A 1 102 ? 2.899 9.072 -2.457 1.00 88.44 102 GLU A CA 1
ATOM 838 C C . GLU A 1 102 ? 4.303 8.475 -2.632 1.00 88.44 102 GLU A C 1
ATOM 840 O O . GLU A 1 102 ? 4.934 8.662 -3.674 1.00 88.44 102 GLU A O 1
ATOM 845 N N . TYR A 1 103 ? 4.740 7.653 -1.673 1.00 88.62 103 TYR A N 1
ATOM 846 C CA . TYR A 1 103 ? 6.029 6.964 -1.742 1.00 88.62 103 TYR A CA 1
ATOM 847 C C . TYR A 1 103 ? 6.136 5.973 -2.910 1.00 88.62 103 TYR A C 1
ATOM 849 O O . TYR A 1 103 ? 7.233 5.720 -3.400 1.00 88.62 103 TYR A O 1
ATOM 857 N N . ILE A 1 104 ? 5.023 5.380 -3.348 1.00 88.25 104 ILE A N 1
ATOM 858 C CA . ILE A 1 104 ? 4.993 4.475 -4.506 1.00 88.25 104 ILE A CA 1
ATOM 859 C C . ILE A 1 104 ? 4.999 5.269 -5.816 1.00 88.25 104 ILE A C 1
ATOM 861 O O . ILE A 1 104 ? 5.673 4.875 -6.767 1.00 88.25 104 ILE A O 1
ATOM 865 N N . CYS A 1 105 ? 4.264 6.381 -5.876 1.00 84.69 105 CYS A N 1
ATOM 866 C CA . CYS A 1 105 ? 4.154 7.192 -7.083 1.00 84.69 105 CYS A CA 1
ATOM 867 C C . CYS A 1 105 ? 5.482 7.852 -7.472 1.00 84.69 105 CYS A C 1
ATOM 869 O O . CYS A 1 105 ? 5.783 7.927 -8.660 1.00 84.69 105 CYS A O 1
ATOM 871 N N . GLU A 1 106 ? 6.285 8.326 -6.514 1.00 84.19 106 GLU A N 1
ATOM 872 C CA . GLU A 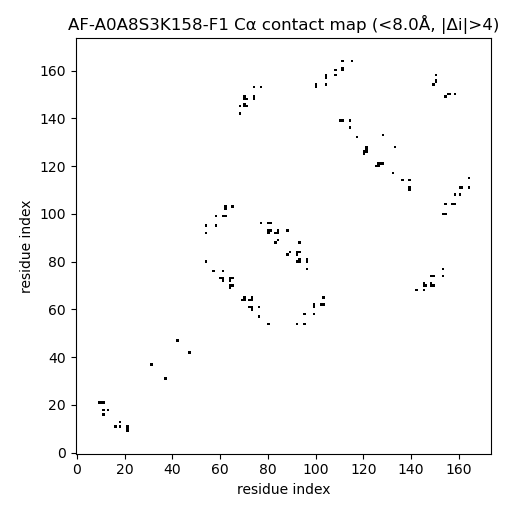1 106 ? 7.518 9.058 -6.834 1.00 84.19 106 GLU A CA 1
ATOM 873 C C . GLU A 1 106 ? 8.553 8.208 -7.617 1.00 84.19 106 GLU A C 1
ATOM 875 O O . GLU A 1 106 ? 8.989 8.658 -8.683 1.00 84.19 106 GLU A O 1
ATOM 880 N N . PRO A 1 107 ? 8.940 6.989 -7.182 1.00 81.56 107 PRO A N 1
ATOM 881 C CA . PRO A 1 107 ? 9.857 6.137 -7.940 1.00 81.56 107 PRO A CA 1
ATOM 882 C C . PRO A 1 107 ? 9.301 5.729 -9.305 1.00 81.56 107 PRO A C 1
ATOM 884 O O . PRO A 1 107 ? 10.035 5.761 -10.288 1.00 81.56 107 PRO A O 1
ATOM 887 N N . LEU A 1 108 ? 8.006 5.394 -9.373 1.00 79.44 108 LEU A N 1
ATOM 888 C CA . LEU A 1 108 ? 7.351 4.989 -10.618 1.00 79.44 108 LEU A CA 1
ATOM 889 C C . LEU A 1 108 ? 7.354 6.117 -11.655 1.00 79.44 108 LEU A C 1
ATOM 891 O O . LEU A 1 108 ? 7.671 5.879 -12.818 1.00 79.44 108 LEU A O 1
ATOM 895 N N . SER A 1 109 ? 7.049 7.347 -11.237 1.00 78.56 109 SER A N 1
ATOM 896 C CA . SER A 1 109 ? 7.092 8.515 -12.121 1.00 78.56 109 SER A CA 1
ATOM 897 C C . SER A 1 109 ? 8.509 8.791 -12.623 1.00 78.56 109 SER A C 1
ATOM 899 O O . SER A 1 109 ? 8.693 9.042 -13.808 1.00 78.56 109 SER A O 1
ATOM 901 N N . LYS A 1 110 ? 9.528 8.673 -11.759 1.00 81.94 110 LYS A N 1
ATOM 902 C CA . LYS A 1 110 ? 10.936 8.854 -12.157 1.00 81.94 110 LYS A CA 1
ATOM 903 C C . LYS A 1 110 ? 11.401 7.808 -13.169 1.00 81.94 110 LYS A C 1
ATOM 905 O O . LYS A 1 110 ? 12.083 8.151 -14.132 1.00 81.94 110 LYS A O 1
ATOM 910 N N . GLU A 1 111 ? 11.052 6.543 -12.949 1.00 78.00 111 GLU A N 1
ATOM 911 C CA . GLU A 1 111 ? 11.388 5.448 -13.866 1.00 78.00 111 GLU A CA 1
ATOM 912 C C . GLU A 1 111 ? 10.709 5.645 -15.228 1.00 78.00 111 GLU A C 1
ATOM 914 O O . GLU A 1 111 ? 11.344 5.506 -16.275 1.00 78.00 111 GLU A O 1
ATOM 919 N N . TYR A 1 112 ? 9.450 6.084 -15.210 1.00 76.31 112 TYR A N 1
ATOM 920 C CA . TYR A 1 112 ? 8.705 6.441 -16.409 1.00 76.31 112 TYR A CA 1
ATOM 921 C C . TYR A 1 112 ? 9.329 7.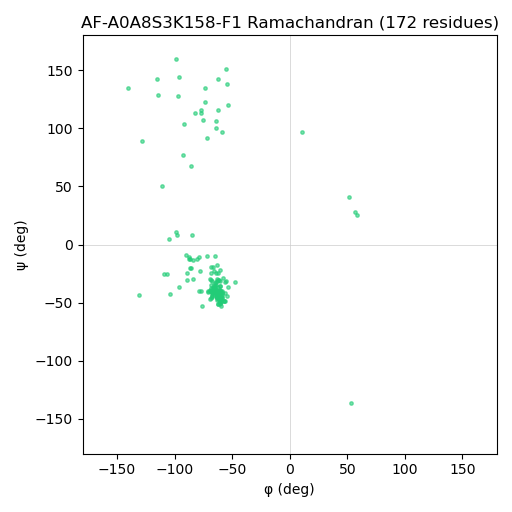621 -17.175 1.00 76.31 112 TYR A C 1
ATOM 923 O O . TYR A 1 112 ? 9.580 7.505 -18.376 1.00 76.31 112 TYR A O 1
ATOM 931 N N . ASP A 1 113 ? 9.612 8.741 -16.505 1.00 77.69 113 ASP A N 1
ATOM 932 C CA . ASP A 1 113 ? 10.194 9.927 -17.146 1.00 77.69 113 ASP A CA 1
ATOM 933 C C . ASP A 1 113 ? 11.566 9.602 -17.757 1.00 77.69 113 ASP A C 1
ATOM 935 O O . ASP A 1 113 ? 11.904 10.066 -18.852 1.00 77.69 113 ASP A O 1
ATOM 939 N N . GLY A 1 114 ? 12.336 8.737 -17.087 1.00 78.06 114 GLY A N 1
ATOM 940 C CA . GLY A 1 114 ? 13.580 8.181 -17.610 1.00 78.06 114 GLY A CA 1
ATOM 941 C C . GLY A 1 114 ? 13.370 7.384 -18.899 1.00 78.06 114 GLY A C 1
ATOM 942 O O . GLY A 1 114 ? 14.057 7.634 -19.893 1.00 78.06 114 GLY A O 1
ATOM 943 N N . ALA A 1 115 ? 12.398 6.469 -18.920 1.00 74.81 115 ALA A N 1
ATOM 944 C CA . ALA A 1 115 ? 12.080 5.672 -20.104 1.00 74.81 115 ALA A CA 1
ATOM 945 C C . ALA A 1 115 ? 11.636 6.545 -21.291 1.00 74.81 115 ALA A C 1
ATOM 947 O O . ALA A 1 115 ? 12.115 6.353 -22.409 1.00 74.81 115 ALA A O 1
ATOM 948 N N . VAL A 1 116 ? 10.780 7.544 -21.056 1.00 76.50 116 VAL A N 1
ATOM 949 C CA . VAL A 1 116 ? 10.338 8.493 -22.094 1.00 76.50 116 VAL A CA 1
ATOM 950 C C . VAL A 1 116 ? 11.499 9.326 -22.628 1.00 76.50 116 VAL A C 1
ATOM 952 O O . VAL A 1 116 ? 11.612 9.511 -23.839 1.00 76.50 116 VAL A O 1
ATOM 955 N N . SER A 1 117 ? 12.390 9.797 -21.754 1.00 77.88 117 SER A N 1
ATOM 956 C CA . SER A 1 117 ? 13.578 10.554 -22.161 1.00 77.88 117 SER A CA 1
ATOM 957 C C . SER A 1 117 ? 14.473 9.744 -23.105 1.00 77.88 117 SER A C 1
ATOM 959 O O . SER A 1 117 ? 14.926 10.265 -24.123 1.00 77.88 117 SER A O 1
ATOM 961 N N . ILE A 1 118 ? 14.667 8.445 -22.841 1.00 72.81 118 ILE A N 1
ATOM 962 C CA . ILE A 1 118 ? 15.433 7.552 -23.728 1.00 72.81 118 ILE A CA 1
ATOM 963 C C . ILE A 1 118 ? 14.783 7.463 -25.120 1.00 72.81 118 ILE A C 1
ATOM 965 O O . ILE A 1 118 ? 15.483 7.604 -26.124 1.00 72.81 118 ILE A O 1
ATOM 969 N N . ILE A 1 119 ? 13.457 7.289 -25.195 1.00 71.94 119 ILE A N 1
ATOM 970 C CA . ILE A 1 119 ? 12.723 7.227 -26.474 1.00 71.94 119 ILE A CA 1
ATOM 971 C C . ILE A 1 119 ? 12.827 8.550 -27.242 1.00 71.94 119 ILE A C 1
ATOM 973 O O . ILE A 1 119 ? 13.073 8.554 -28.451 1.00 71.94 119 ILE A O 1
ATOM 977 N N . ASN A 1 120 ? 12.641 9.678 -26.554 1.00 73.50 120 ASN A N 1
ATOM 978 C CA . ASN A 1 120 ? 12.695 11.000 -27.175 1.00 73.50 120 ASN A CA 1
ATOM 979 C C . ASN A 1 120 ? 14.100 11.294 -27.715 1.00 73.50 120 ASN A C 1
ATOM 981 O O . ASN A 1 120 ? 14.244 11.729 -28.855 1.00 73.50 120 ASN A O 1
ATOM 985 N N . ASN A 1 121 ? 15.145 10.965 -26.951 1.00 72.38 121 ASN A N 1
ATOM 986 C CA . ASN A 1 121 ? 16.532 11.140 -27.385 1.00 72.38 121 ASN A CA 1
ATOM 987 C C . ASN A 1 121 ? 16.895 10.264 -28.598 1.00 72.38 121 ASN A C 1
ATOM 989 O O . ASN A 1 121 ? 17.707 10.679 -29.429 1.00 72.38 121 ASN A O 1
ATOM 993 N N . PHE A 1 122 ? 16.290 9.077 -28.723 1.00 68.31 122 PHE A N 1
ATOM 994 C CA . PHE A 1 122 ? 16.414 8.246 -29.923 1.00 68.31 122 PHE A CA 1
ATOM 995 C C . PHE A 1 122 ? 15.687 8.863 -31.126 1.00 68.31 122 PHE A C 1
ATOM 997 O O . PHE A 1 122 ? 16.265 8.973 -32.205 1.00 68.31 122 PHE A O 1
ATOM 1004 N N . SER A 1 123 ? 14.445 9.311 -30.929 1.00 66.44 123 SER A N 1
ATOM 1005 C CA . SER A 1 123 ? 13.606 9.898 -31.987 1.00 66.44 123 SER A CA 1
ATOM 1006 C C . SER A 1 123 ? 14.201 11.191 -32.555 1.00 66.44 123 SER A C 1
ATOM 1008 O O . SER A 1 123 ? 14.055 11.479 -33.739 1.00 66.44 123 SER A O 1
ATOM 1010 N N . GLU A 1 124 ? 14.924 11.947 -31.726 1.00 71.12 124 GLU A N 1
ATOM 1011 C CA . GLU A 1 124 ? 15.662 13.151 -32.121 1.00 71.12 124 GLU A CA 1
ATOM 1012 C C . GLU A 1 124 ? 17.066 12.853 -32.683 1.00 71.12 124 GLU A C 1
ATOM 1014 O O . GLU A 1 124 ? 17.842 13.778 -32.934 1.00 71.12 124 GLU A O 1
ATOM 1019 N N . SER A 1 125 ? 17.416 11.581 -32.920 1.00 61.66 125 SER A N 1
ATOM 1020 C CA . SER A 1 125 ? 18.696 11.134 -33.502 1.00 61.66 125 SER A CA 1
ATOM 1021 C C . SER A 1 125 ? 19.954 11.565 -32.723 1.00 61.66 125 SER A C 1
ATOM 1023 O O . SER A 1 125 ? 21.047 11.644 -33.283 1.00 61.66 125 SER A O 1
ATOM 1025 N N . LYS A 1 126 ? 19.829 11.809 -31.408 1.00 61.41 126 LYS A N 1
ATOM 1026 C CA . LYS A 1 126 ? 20.948 12.217 -30.534 1.00 61.41 126 LYS A CA 1
ATOM 1027 C C . LYS A 1 126 ? 21.740 11.041 -29.947 1.00 61.41 126 LYS A C 1
ATOM 1029 O O . LYS A 1 126 ? 22.808 11.268 -29.385 1.00 61.41 126 LYS A O 1
ATOM 1034 N N . ILE A 1 127 ? 21.244 9.802 -30.049 1.00 63.34 127 ILE A N 1
ATOM 1035 C CA . ILE A 1 127 ? 21.862 8.604 -29.450 1.00 63.34 127 ILE A CA 1
ATOM 1036 C C . ILE A 1 127 ? 21.762 7.408 -30.415 1.00 63.34 127 ILE A C 1
ATOM 1038 O O . ILE A 1 127 ? 20.698 7.147 -30.973 1.00 63.34 127 ILE A O 1
ATOM 1042 N N . ILE A 1 128 ? 22.860 6.657 -30.581 1.00 70.62 128 ILE A N 1
ATOM 1043 C CA . ILE A 1 128 ? 22.859 5.343 -31.248 1.00 70.62 128 ILE A CA 1
ATOM 1044 C C . ILE A 1 128 ? 22.213 4.337 -30.296 1.00 70.62 128 ILE A C 1
ATOM 1046 O O . ILE A 1 128 ? 22.682 4.162 -29.174 1.00 70.62 128 ILE A O 1
ATOM 1050 N N . LEU A 1 129 ? 21.145 3.677 -30.741 1.00 70.56 129 LEU A N 1
ATOM 1051 C CA . LEU A 1 129 ? 20.433 2.685 -29.942 1.00 70.56 129 LEU A CA 1
ATOM 1052 C C . LEU A 1 129 ? 21.371 1.512 -29.606 1.00 70.56 129 LEU A C 1
ATOM 1054 O O . LEU A 1 129 ? 21.826 0.802 -30.502 1.00 70.56 129 LEU A O 1
ATOM 1058 N N . THR A 1 130 ? 21.675 1.319 -28.324 1.00 80.06 130 THR A N 1
ATOM 1059 C CA . THR A 1 130 ? 22.508 0.199 -27.861 1.00 80.06 130 THR A CA 1
ATOM 1060 C C . THR A 1 130 ? 21.651 -0.946 -27.317 1.00 80.06 130 THR A C 1
ATOM 1062 O O . THR A 1 130 ? 20.517 -0.741 -26.871 1.00 80.06 130 THR A O 1
ATOM 1065 N N . ASP A 1 131 ? 22.214 -2.154 -27.262 1.00 81.12 131 ASP A N 1
ATOM 1066 C CA . ASP A 1 131 ? 21.577 -3.309 -26.609 1.00 81.12 131 ASP A CA 1
ATOM 1067 C C . ASP A 1 131 ? 21.264 -3.051 -25.127 1.00 81.12 131 ASP A C 1
ATOM 1069 O O . ASP A 1 131 ? 20.317 -3.604 -24.562 1.00 81.12 131 ASP A O 1
ATOM 1073 N N . GLU A 1 132 ? 22.051 -2.197 -24.472 1.00 81.88 132 GLU A N 1
ATOM 1074 C CA . GLU A 1 132 ? 21.785 -1.739 -23.112 1.00 81.88 132 GLU A CA 1
ATOM 1075 C C . GLU A 1 132 ? 20.529 -0.864 -23.047 1.00 81.88 132 GLU A C 1
ATOM 1077 O O . GLU A 1 132 ? 19.677 -1.092 -22.190 1.00 81.88 132 GLU A O 1
ATOM 1082 N N . ASN A 1 133 ? 20.347 0.063 -23.993 1.00 74.75 133 ASN A N 1
ATOM 1083 C CA . ASN A 1 133 ? 19.133 0.877 -24.061 1.00 74.75 133 ASN A CA 1
ATOM 1084 C C . ASN A 1 133 ? 17.887 0.013 -24.290 1.00 74.75 133 ASN A C 1
ATOM 1086 O O . ASN A 1 133 ? 16.880 0.212 -23.613 1.00 74.75 133 ASN A O 1
ATOM 1090 N N . ILE A 1 134 ? 17.970 -0.983 -25.180 1.00 78.75 134 ILE A N 1
ATOM 1091 C CA . ILE A 1 134 ? 16.867 -1.922 -25.432 1.00 78.75 134 ILE A CA 1
ATOM 1092 C C . ILE A 1 134 ? 16.536 -2.729 -24.171 1.00 78.75 134 ILE A C 1
ATOM 1094 O O . ILE A 1 134 ? 15.361 -2.900 -23.843 1.00 78.75 134 ILE A O 1
ATOM 1098 N N . ARG A 1 135 ? 17.549 -3.233 -23.453 1.00 82.69 135 ARG A N 1
ATOM 1099 C CA . ARG A 1 135 ? 17.334 -3.983 -22.204 1.00 82.69 135 ARG A CA 1
ATOM 1100 C C . ARG A 1 135 ? 16.700 -3.116 -21.125 1.00 82.69 135 ARG A C 1
ATOM 1102 O O . ARG A 1 135 ? 15.698 -3.529 -20.557 1.00 82.69 135 ARG A O 1
ATOM 1109 N N . ASN A 1 136 ? 17.223 -1.914 -20.897 1.00 78.94 136 ASN A N 1
ATOM 1110 C CA . ASN A 1 136 ? 16.680 -0.991 -19.899 1.00 78.94 136 ASN A CA 1
ATOM 1111 C C . ASN A 1 136 ? 15.227 -0.624 -20.213 1.00 78.94 136 ASN A C 1
ATOM 1113 O O . ASN A 1 136 ? 14.384 -0.608 -19.318 1.00 78.94 136 ASN A O 1
ATOM 1117 N N . TYR A 1 137 ? 14.916 -0.409 -21.492 1.00 75.75 137 TYR A N 1
ATOM 1118 C CA . TYR A 1 137 ? 13.556 -0.137 -21.936 1.00 75.75 137 TYR A CA 1
ATOM 1119 C C . TYR A 1 137 ? 12.604 -1.315 -21.683 1.00 75.75 137 TYR A C 1
ATOM 1121 O O . TYR A 1 137 ? 11.523 -1.123 -21.128 1.00 75.75 137 TYR A O 1
ATOM 1129 N N . LYS A 1 138 ? 13.017 -2.547 -22.016 1.00 80.75 138 LYS A N 1
ATOM 1130 C CA . LYS A 1 138 ? 12.241 -3.765 -21.721 1.00 80.75 138 LYS A CA 1
ATOM 1131 C C . LYS A 1 138 ? 11.988 -3.936 -20.223 1.00 80.75 138 LYS A C 1
ATOM 1133 O O . LYS A 1 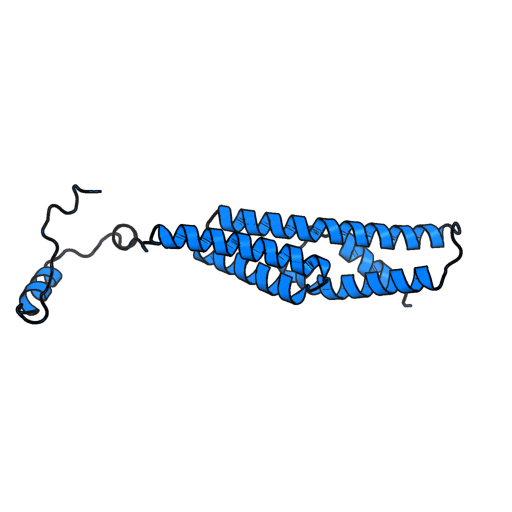138 ? 10.854 -4.192 -19.836 1.00 80.75 138 LYS A O 1
ATOM 1138 N N . THR A 1 139 ? 13.003 -3.709 -19.391 1.00 83.06 139 THR A N 1
ATOM 1139 C CA . THR A 1 139 ? 12.862 -3.752 -17.929 1.00 83.06 139 THR A CA 1
ATOM 1140 C C . THR A 1 139 ? 11.827 -2.739 -17.432 1.00 83.06 139 THR A C 1
ATOM 1142 O O . THR A 1 139 ? 10.948 -3.103 -16.655 1.00 83.06 139 THR A O 1
ATOM 1145 N N . CYS A 1 140 ? 11.858 -1.499 -17.937 1.00 77.94 140 CYS A N 1
ATOM 1146 C CA . CYS A 1 140 ? 10.866 -0.477 -17.580 1.00 77.94 140 CYS A CA 1
ATOM 1147 C C . CYS A 1 140 ? 9.439 -0.899 -17.971 1.00 77.94 140 CYS A C 1
ATOM 1149 O O . CYS A 1 140 ? 8.494 -0.675 -17.216 1.00 77.94 140 CYS A O 1
ATOM 1151 N N . ILE A 1 141 ? 9.269 -1.538 -19.136 1.00 77.19 141 ILE A N 1
ATOM 1152 C CA . ILE A 1 141 ? 7.971 -2.074 -19.573 1.00 77.19 141 ILE A CA 1
ATOM 1153 C C . ILE A 1 141 ? 7.482 -3.165 -18.625 1.00 77.19 141 ILE A C 1
ATOM 1155 O O . ILE A 1 141 ? 6.305 -3.180 -18.269 1.00 77.19 141 ILE A O 1
ATOM 1159 N N . ASP A 1 142 ? 8.353 -4.088 -18.229 1.00 81.62 142 ASP A N 1
ATOM 1160 C CA . ASP A 1 142 ? 7.969 -5.194 -17.357 1.00 81.62 142 ASP A CA 1
ATOM 1161 C C . ASP A 1 142 ? 7.589 -4.688 -15.961 1.00 81.62 142 ASP A C 1
ATOM 1163 O O . ASP A 1 142 ? 6.548 -5.079 -15.429 1.00 81.62 142 ASP A O 1
ATOM 1167 N N . HIS A 1 143 ? 8.342 -3.735 -15.409 1.00 81.69 143 HIS A N 1
ATOM 1168 C CA . HIS A 1 143 ? 7.979 -3.059 -14.161 1.00 81.69 143 HIS A CA 1
ATOM 1169 C C . HIS A 1 143 ? 6.642 -2.319 -14.281 1.00 81.69 143 HIS A C 1
ATOM 1171 O O . HIS A 1 143 ? 5.787 -2.444 -13.399 1.00 81.69 143 HIS A O 1
ATOM 1177 N N . ALA A 1 144 ? 6.405 -1.630 -15.402 1.00 76.50 144 ALA A N 1
ATOM 1178 C CA . ALA A 1 144 ? 5.127 -0.980 -15.669 1.00 76.50 144 ALA A CA 1
ATOM 1179 C C . ALA A 1 144 ? 3.969 -1.989 -15.788 1.00 76.50 144 ALA A C 1
ATOM 1181 O O . ALA A 1 144 ? 2.880 -1.777 -15.268 1.00 76.50 144 ALA A O 1
ATOM 1182 N N . LYS A 1 145 ? 4.170 -3.158 -16.392 1.00 78.38 145 LYS A N 1
ATOM 1183 C CA . LYS A 1 145 ? 3.122 -4.193 -16.409 1.00 78.38 145 LYS A CA 1
ATOM 1184 C C . LYS A 1 145 ? 2.803 -4.708 -15.006 1.00 78.38 145 LYS A C 1
ATOM 1186 O O . LYS A 1 145 ? 1.637 -4.934 -14.691 1.00 78.38 145 LYS A O 1
ATOM 1191 N N . LEU A 1 146 ? 3.813 -4.877 -14.154 1.00 78.81 146 LEU A N 1
ATOM 1192 C CA . LEU A 1 146 ? 3.609 -5.357 -12.785 1.00 78.81 146 LEU A CA 1
ATOM 1193 C C . LEU A 1 146 ? 2.873 -4.329 -11.911 1.00 78.81 146 LEU A C 1
ATOM 1195 O O . LEU A 1 146 ? 1.992 -4.703 -11.135 1.00 78.81 146 LEU A O 1
ATOM 1199 N N . ALA A 1 147 ? 3.187 -3.041 -12.052 1.00 80.81 147 ALA A N 1
ATOM 1200 C CA . ALA A 1 147 ? 2.534 -1.975 -11.291 1.00 80.81 147 ALA A CA 1
ATOM 1201 C C . ALA A 1 147 ? 1.140 -1.583 -11.823 1.00 80.81 147 ALA A C 1
ATOM 1203 O O . ALA A 1 147 ? 0.389 -0.920 -11.106 1.00 80.81 147 ALA A O 1
ATOM 1204 N N . GLU A 1 148 ? 0.735 -2.049 -13.010 1.00 78.69 148 GLU A N 1
ATOM 1205 C CA . GLU A 1 148 ? -0.620 -1.846 -13.554 1.00 78.69 148 GLU A CA 1
ATOM 1206 C C . GLU A 1 148 ? -1.707 -2.317 -12.572 1.00 78.69 148 GLU A C 1
ATOM 1208 O O . GLU A 1 148 ? -2.728 -1.653 -12.386 1.00 78.69 148 GLU A O 1
ATOM 1213 N N . GLN A 1 149 ? -1.439 -3.406 -11.844 1.00 77.62 149 GLN A N 1
ATOM 1214 C CA . GLN A 1 149 ? -2.348 -3.955 -10.833 1.00 77.62 149 GLN A CA 1
ATOM 1215 C C . GLN A 1 149 ? -2.620 -2.986 -9.671 1.00 77.62 149 GLN A C 1
ATOM 1217 O O . GLN A 1 149 ? -3.647 -3.093 -9.002 1.00 77.62 149 GLN A O 1
ATOM 1222 N N . LEU A 1 150 ? -1.703 -2.051 -9.404 1.00 83.81 150 LEU A N 1
ATOM 1223 C CA . LEU A 1 150 ? -1.878 -1.000 -8.401 1.00 83.81 150 LEU A CA 1
ATOM 1224 C C . LEU A 1 150 ? -2.653 0.192 -8.958 1.00 83.81 150 LEU A C 1
ATOM 1226 O O . LEU A 1 150 ? -3.356 0.870 -8.202 1.00 83.81 150 LEU A O 1
ATOM 1230 N N . ARG A 1 151 ? -2.537 0.455 -10.266 1.00 77.00 151 ARG A N 1
ATOM 1231 C CA . ARG A 1 151 ? -3.195 1.586 -10.924 1.00 77.00 151 ARG A CA 1
ATOM 1232 C C . ARG A 1 151 ? -4.705 1.507 -10.768 1.00 77.00 151 ARG A C 1
ATOM 1234 O O . ARG A 1 151 ? -5.322 2.477 -10.337 1.00 77.00 151 ARG A O 1
ATOM 1241 N N . GLU A 1 152 ? -5.277 0.347 -11.068 1.00 72.94 152 GLU A N 1
ATOM 1242 C CA . GLU A 1 152 ? -6.728 0.146 -11.071 1.00 72.94 152 GLU A CA 1
ATOM 1243 C C . GLU A 1 152 ? -7.355 0.289 -9.679 1.00 72.94 152 GLU A C 1
ATOM 1245 O O . GLU A 1 152 ? -8.465 0.804 -9.550 1.00 72.94 152 GLU A O 1
ATOM 1250 N N . THR A 1 153 ? -6.657 -0.140 -8.623 1.00 79.81 153 THR A N 1
ATOM 1251 C CA . THR A 1 153 ? -7.258 -0.252 -7.284 1.00 79.81 153 THR A CA 1
ATOM 1252 C C . THR A 1 153 ? -6.809 0.807 -6.280 1.00 79.81 153 THR A C 1
ATOM 1254 O O . THR A 1 153 ? -7.558 1.085 -5.330 1.00 79.81 153 THR A O 1
ATOM 1257 N N . HIS A 1 154 ? -5.616 1.388 -6.457 1.00 87.12 154 HIS A N 1
ATOM 1258 C CA . HIS A 1 154 ? -4.986 2.255 -5.455 1.00 87.12 154 HIS A CA 1
ATOM 1259 C C . HIS A 1 154 ? -4.464 3.587 -5.987 1.00 87.12 154 HIS A C 1
ATOM 1261 O O . HIS A 1 154 ? -4.648 4.597 -5.308 1.00 87.12 154 HIS A O 1
ATOM 1267 N N . LEU A 1 155 ? -3.804 3.604 -7.150 1.00 80.94 155 LEU A N 1
ATOM 1268 C CA . LEU A 1 155 ? -3.100 4.803 -7.622 1.00 80.94 155 LEU A CA 1
ATOM 1269 C C . LEU A 1 155 ? -4.007 5.728 -8.454 1.00 80.94 155 LEU A C 1
ATOM 1271 O O . LEU A 1 155 ? -3.851 6.948 -8.393 1.00 80.94 155 LEU A O 1
ATOM 1275 N N . GLY A 1 156 ? -4.989 5.175 -9.176 1.00 73.31 156 GLY A N 1
ATOM 1276 C CA . GLY A 1 156 ? -5.960 5.946 -9.957 1.00 73.31 156 GLY A CA 1
ATOM 1277 C C . GLY A 1 156 ? -5.294 6.928 -10.929 1.00 73.31 156 GLY A C 1
ATOM 1278 O O . GLY A 1 156 ? -4.305 6.600 -11.583 1.00 73.31 156 GLY A O 1
ATOM 1279 N N . GLU A 1 157 ? -5.813 8.157 -10.994 1.00 61.53 157 GLU A N 1
ATOM 1280 C CA . GLU A 1 157 ? -5.268 9.229 -11.841 1.00 61.53 157 GLU A CA 1
ATOM 1281 C C . GLU A 1 157 ? -3.939 9.806 -11.339 1.00 61.53 157 GLU A C 1
ATOM 1283 O O . GLU A 1 157 ? -3.298 10.541 -12.078 1.00 61.53 157 GLU A O 1
ATOM 1288 N N . LYS A 1 158 ? -3.462 9.479 -10.127 1.00 61.06 158 LYS A N 1
ATOM 1289 C CA . LYS A 1 158 ? -2.192 10.038 -9.616 1.00 61.06 158 LYS A CA 1
ATOM 1290 C C . LYS A 1 158 ? -0.965 9.601 -10.429 1.00 61.06 158 LYS A C 1
ATOM 1292 O O . LYS A 1 158 ? 0.106 10.169 -10.256 1.00 61.06 158 LYS A O 1
ATOM 1297 N N . VAL A 1 159 ? -1.127 8.639 -11.338 1.00 61.12 159 VAL A N 1
ATOM 1298 C CA . VAL A 1 159 ? -0.104 8.187 -12.292 1.00 61.12 159 VAL A CA 1
ATOM 1299 C C . VAL A 1 159 ? -0.496 8.593 -13.722 1.00 61.12 159 VAL A C 1
ATOM 1301 O O . VAL A 1 159 ? -0.526 7.771 -14.635 1.00 61.12 159 VAL A O 1
ATOM 1304 N N . VAL A 1 160 ? -0.832 9.878 -13.921 1.00 52.12 160 VAL A N 1
ATOM 1305 C CA . VAL A 1 160 ? -1.335 10.482 -15.183 1.00 52.12 160 VAL A CA 1
ATOM 1306 C C . VAL A 1 160 ? -0.515 10.088 -16.419 1.00 52.12 160 VAL A C 1
ATOM 1308 O O . VAL A 1 160 ? -1.045 9.966 -17.524 1.00 52.12 160 VAL A O 1
ATOM 1311 N N . HIS A 1 161 ? 0.788 9.878 -16.255 1.00 56.44 161 HIS A N 1
ATOM 1312 C CA . HIS A 1 161 ? 1.680 9.610 -17.374 1.00 56.44 161 HIS A CA 1
ATOM 1313 C C . HIS A 1 161 ? 1.720 8.138 -17.818 1.00 56.44 161 HIS A C 1
ATOM 1315 O O . HIS A 1 161 ? 2.136 7.838 -18.935 1.00 56.44 161 HIS A O 1
ATOM 1321 N N . TRP A 1 162 ? 1.186 7.226 -17.007 1.00 55.84 162 TRP A N 1
ATOM 1322 C CA . TRP A 1 162 ? 1.173 5.791 -17.286 1.00 55.84 162 TRP A CA 1
ATOM 1323 C C . TRP A 1 162 ? 0.287 5.413 -18.473 1.00 55.84 162 TRP A C 1
ATOM 1325 O O . TRP A 1 162 ? 0.661 4.604 -19.317 1.00 55.84 162 TRP A O 1
ATOM 1335 N N . THR A 1 163 ? -0.887 6.037 -18.585 1.00 57.09 163 THR A N 1
ATOM 1336 C CA . THR A 1 163 ? -1.817 5.787 -19.695 1.00 57.09 163 THR A CA 1
ATOM 1337 C C . THR A 1 163 ? -1.205 6.218 -21.026 1.00 57.09 163 THR A C 1
ATOM 1339 O O . THR A 1 163 ? -1.320 5.504 -22.020 1.00 57.09 163 THR A O 1
ATOM 1342 N N . LYS A 1 164 ? -0.490 7.353 -21.034 1.00 58.09 164 LYS A N 1
ATOM 1343 C CA . LYS A 1 164 ? 0.256 7.831 -22.208 1.00 58.09 164 LYS A CA 1
ATOM 1344 C C . LYS A 1 164 ? 1.421 6.899 -22.555 1.00 58.09 164 LYS A C 1
ATOM 1346 O O . LYS A 1 164 ? 1.632 6.643 -23.736 1.00 58.09 164 LYS A O 1
ATOM 1351 N N . PHE A 1 165 ? 2.106 6.337 -21.554 1.00 57.91 165 PHE A N 1
ATOM 1352 C CA . PHE A 1 165 ? 3.156 5.333 -21.759 1.00 57.91 165 PHE A CA 1
ATOM 1353 C C . PHE A 1 165 ? 2.646 4.083 -22.466 1.00 57.91 165 PHE A C 1
ATOM 1355 O O . PHE A 1 165 ? 3.199 3.660 -23.473 1.00 57.91 165 PHE A O 1
ATOM 1362 N N . ILE A 1 166 ? 1.572 3.493 -21.937 1.00 59.72 166 ILE A N 1
ATOM 1363 C CA . ILE A 1 166 ? 1.002 2.247 -22.450 1.00 59.72 166 ILE A CA 1
ATOM 1364 C C . ILE A 1 166 ? 0.450 2.471 -23.862 1.00 59.72 166 ILE A C 1
ATOM 1366 O O . ILE A 1 166 ? 0.614 1.622 -24.734 1.00 59.72 166 ILE A O 1
ATOM 1370 N N . GLN A 1 167 ? -0.132 3.645 -24.128 1.00 60.97 167 GLN A N 1
ATOM 1371 C CA . GLN A 1 167 ? -0.527 4.041 -25.481 1.00 60.97 167 GLN A CA 1
ATOM 1372 C C . GLN A 1 167 ? 0.676 4.165 -26.427 1.00 60.97 167 GLN A C 1
ATOM 1374 O O . GLN A 1 167 ? 0.616 3.652 -27.541 1.00 60.97 167 GLN A O 1
ATOM 1379 N N . GLN A 1 168 ? 1.779 4.784 -25.996 1.00 57.59 168 GLN A N 1
ATOM 1380 C CA . GLN A 1 168 ? 3.012 4.835 -26.790 1.00 57.59 168 GLN A CA 1
ATOM 1381 C C . GLN A 1 168 ? 3.592 3.436 -27.041 1.00 57.59 168 GLN A C 1
ATOM 1383 O O . GLN A 1 168 ? 3.991 3.144 -28.162 1.00 57.59 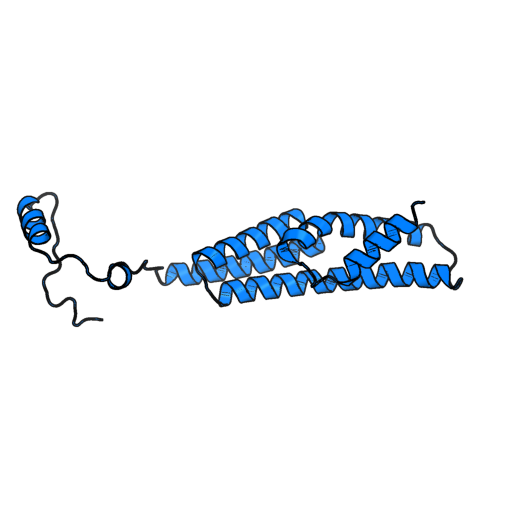168 GLN A O 1
ATOM 1388 N N . LEU A 1 169 ? 3.566 2.544 -26.051 1.00 55.00 169 LEU A N 1
ATOM 1389 C CA . LEU A 1 169 ? 4.027 1.158 -26.185 1.00 55.00 169 LEU A CA 1
ATOM 1390 C C . LEU A 1 169 ? 3.215 0.350 -27.202 1.00 55.00 169 LEU A C 1
ATOM 1392 O O . LEU A 1 169 ? 3.784 -0.392 -28.006 1.00 55.00 169 LEU A O 1
ATOM 1396 N N . ASN A 1 170 ? 1.894 0.523 -27.195 1.00 55.25 170 ASN A N 1
ATOM 1397 C CA . ASN A 1 170 ? 1.009 -0.126 -28.159 1.00 55.25 170 ASN A CA 1
ATOM 1398 C C . ASN A 1 170 ? 1.194 0.430 -29.580 1.00 55.25 170 ASN A C 1
ATOM 1400 O O . ASN A 1 170 ? 1.033 -0.308 -30.545 1.00 55.25 170 ASN A O 1
ATOM 1404 N N . ASN A 1 171 ? 1.578 1.703 -29.714 1.00 50.44 171 ASN A N 1
ATOM 1405 C CA . ASN A 1 171 ? 1.841 2.330 -31.010 1.00 50.44 171 ASN A CA 1
ATOM 1406 C C . ASN A 1 171 ? 3.206 1.955 -31.612 1.00 50.44 171 ASN A C 1
ATOM 1408 O O . ASN A 1 171 ? 3.365 2.055 -32.821 1.00 50.44 171 ASN A O 1
ATOM 1412 N N . VAL A 1 172 ? 4.181 1.532 -30.799 1.00 45.75 172 VAL A N 1
ATOM 1413 C CA . VAL A 1 172 ? 5.519 1.091 -31.258 1.00 45.75 172 VAL A CA 1
ATOM 1414 C C . VAL A 1 172 ? 5.548 -0.409 -31.616 1.00 45.75 172 VAL A C 1
ATOM 1416 O O . VAL A 1 172 ? 6.514 -0.886 -32.202 1.00 45.75 172 VAL A O 1
ATOM 1419 N N . SER A 1 173 ? 4.494 -1.164 -31.283 1.00 36.03 173 SER A N 1
ATOM 1420 C CA . SER A 1 173 ? 4.393 -2.616 -31.532 1.00 36.03 173 SER A CA 1
ATOM 1421 C C . SER A 1 173 ? 3.592 -2.997 -32.795 1.00 36.03 173 SER A C 1
ATOM 1423 O O . SER A 1 173 ? 3.325 -4.183 -32.989 1.00 36.03 173 SER A O 1
ATOM 1425 N N . ASN A 1 174 ? 3.217 -2.022 -33.634 1.00 33.72 174 ASN A N 1
ATOM 1426 C CA . ASN A 1 174 ? 2.629 -2.199 -34.975 1.00 33.72 174 ASN A CA 1
ATOM 1427 C C . ASN A 1 174 ? 3.595 -1.683 -36.045 1.00 33.72 174 ASN A C 1
ATOM 1429 O O . ASN A 1 174 ? 3.542 -2.217 -37.174 1.00 33.72 174 ASN A O 1
#

Foldseek 3Di:
DPPVPPPDDDDDDPVPDDVVVVVVVVVPDDPPPDVCVVPDPCCDPVNVVVVVVVLVVLLVVLLVCLVVLVLVVNQVSLVVLVVVCVVPVDVVSVVSSVVSLVSNLPVLVVLLVVLVVLVVCVVVVVDDDDPVNVVSNVVNVVSLVSNVVCCVPPNDCVNVCSVVVVVVVVVVVD

pLDDT: mean 76.9, std 14.3, range [33.72, 94.94]

Nearest PDB structures (foldseek):
  6w2r-assembly1_A  TM=4.365E-01  e=1.828E+00  synthetic construct
  7mwq-assembly2_B-2  TM=3.438E-01  e=3.910E+00  synthetic construct